Protein AF-A0A1M5SB91-F1 (afdb_monomer)

Foldseek 3Di:
DLCVVVVVCCVVCVPVPDPVSVVVSVVLSVLQVQCVVLQFDSVVLVVLLVVQVVDPPHDPQCSDSPHPNDDPVRHPPDD

Structure (mmCIF, N/CA/C/O backbone):
data_AF-A0A1M5SB91-F1
#
_entry.id   AF-A0A1M5SB91-F1
#
loop_
_atom_site.group_PDB
_atom_site.id
_atom_site.type_symbol
_atom_site.label_atom_id
_atom_site.label_alt_id
_atom_site.label_comp_id
_atom_site.label_asym_id
_atom_site.label_entity_id
_atom_site.label_seq_id
_atom_site.pdbx_PDB_ins_code
_atom_site.Cartn_x
_atom_site.Cartn_y
_atom_site.Cartn_z
_atom_site.occupancy
_atom_site.B_iso_or_equiv
_atom_site.auth_seq_id
_atom_site.auth_comp_id
_atom_site.auth_asym_id
_atom_site.auth_atom_id
_atom_site.pdbx_PDB_model_num
ATOM 1 N N . ARG A 1 1 ? -13.743 -10.638 -6.858 1.00 57.94 1 ARG A N 1
ATOM 2 C CA . ARG A 1 1 ? -13.564 -9.985 -8.186 1.00 57.94 1 ARG A CA 1
ATOM 3 C C . ARG A 1 1 ? -12.375 -9.008 -8.115 1.00 57.94 1 ARG A C 1
ATOM 5 O O . ARG A 1 1 ? -12.599 -7.812 -8.192 1.00 57.94 1 ARG A O 1
ATOM 12 N N . ALA A 1 2 ? -11.138 -9.500 -7.951 1.00 65.25 2 ALA A N 1
ATOM 13 C CA . ALA A 1 2 ? -9.963 -8.655 -7.654 1.00 65.25 2 ALA A CA 1
ATOM 14 C C . ALA A 1 2 ? -9.218 -8.145 -8.907 1.00 65.25 2 ALA A C 1
ATOM 16 O O . ALA A 1 2 ? -8.701 -7.039 -8.925 1.00 65.25 2 ALA A O 1
ATOM 17 N N . ILE A 1 3 ? -9.235 -8.890 -10.019 1.00 73.25 3 ILE A N 1
ATOM 18 C CA . ILE A 1 3 ? -8.481 -8.505 -11.229 1.00 73.25 3 ILE A CA 1
ATOM 19 C C . ILE A 1 3 ? -9.060 -7.282 -11.963 1.00 73.25 3 ILE A C 1
ATOM 21 O O . ILE A 1 3 ? -8.382 -6.643 -12.763 1.00 73.25 3 ILE A O 1
ATOM 25 N N . LYS A 1 4 ? -10.325 -6.928 -11.694 1.00 76.31 4 LYS A N 1
ATOM 26 C CA . LYS A 1 4 ? -11.014 -5.822 -12.374 1.00 76.31 4 LYS A CA 1
ATOM 27 C C . LYS A 1 4 ? -10.344 -4.475 -12.077 1.00 76.31 4 LYS A C 1
ATOM 29 O O . LYS A 1 4 ? -10.214 -3.669 -12.991 1.00 76.31 4 LYS A O 1
ATOM 34 N N . THR A 1 5 ? -9.912 -4.237 -10.838 1.00 72.06 5 THR A N 1
ATOM 35 C CA . THR A 1 5 ? -9.251 -2.984 -10.429 1.00 72.06 5 THR A CA 1
ATOM 36 C C . THR A 1 5 ? -7.907 -2.813 -11.135 1.00 72.06 5 THR A C 1
ATOM 38 O O . THR A 1 5 ? -7.637 -1.746 -11.679 1.00 72.06 5 THR A O 1
ATOM 41 N N . PHE A 1 6 ? -7.127 -3.890 -11.241 1.00 72.75 6 PHE A N 1
ATOM 42 C CA . PHE A 1 6 ? -5.876 -3.924 -12.003 1.00 72.75 6 PHE A CA 1
ATOM 43 C C . PHE A 1 6 ? -6.092 -3.646 -13.502 1.00 72.75 6 PHE A C 1
ATOM 45 O O . PHE A 1 6 ? -5.388 -2.839 -14.104 1.00 72.75 6 PHE A O 1
ATOM 52 N N . VAL A 1 7 ? -7.109 -4.266 -14.115 1.00 75.00 7 VAL A N 1
ATOM 53 C CA . VAL A 1 7 ? -7.411 -4.087 -15.549 1.00 75.00 7 VAL A CA 1
ATOM 54 C C . VAL A 1 7 ? -7.897 -2.667 -15.868 1.00 75.00 7 VAL A C 1
ATOM 56 O O . VAL A 1 7 ? -7.583 -2.152 -16.939 1.00 75.00 7 VAL A O 1
ATOM 59 N N . ILE A 1 8 ? -8.612 -2.004 -14.953 1.00 79.81 8 ILE A N 1
ATOM 60 C CA . ILE A 1 8 ? -9.038 -0.603 -15.125 1.00 79.81 8 ILE A CA 1
ATOM 61 C C . ILE A 1 8 ? -7.824 0.343 -15.184 1.00 79.81 8 ILE A C 1
ATOM 63 O O . ILE A 1 8 ? -7.806 1.263 -16.001 1.00 79.81 8 ILE A O 1
ATOM 67 N N . GLY A 1 9 ? -6.779 0.082 -14.390 1.00 72.44 9 GLY A N 1
ATOM 68 C CA . GLY A 1 9 ? -5.540 0.871 -14.366 1.00 72.44 9 GLY A CA 1
ATOM 69 C C . GLY A 1 9 ? -4.632 0.695 -15.590 1.00 72.44 9 GLY A C 1
ATOM 70 O O . GLY A 1 9 ? -3.679 1.450 -15.758 1.00 72.44 9 GLY A O 1
ATOM 71 N N . ARG A 1 10 ? -4.932 -0.249 -16.492 1.00 72.00 10 ARG A N 1
ATOM 72 C CA . ARG A 1 10 ? -4.082 -0.607 -17.643 1.00 72.00 10 ARG A CA 1
ATOM 73 C C . ARG A 1 10 ? -3.790 0.571 -18.585 1.00 72.00 10 ARG A C 1
ATOM 75 O O . ARG A 1 10 ? -2.724 0.610 -19.188 1.00 72.00 10 ARG A O 1
ATOM 82 N N . LYS A 1 11 ? -4.696 1.555 -18.669 1.00 70.06 11 LYS A N 1
ATOM 83 C CA . LYS A 1 11 ? -4.475 2.811 -19.414 1.00 70.06 11 LYS A CA 1
ATOM 84 C C . LYS A 1 11 ? -3.476 3.759 -18.731 1.00 70.06 11 LYS A 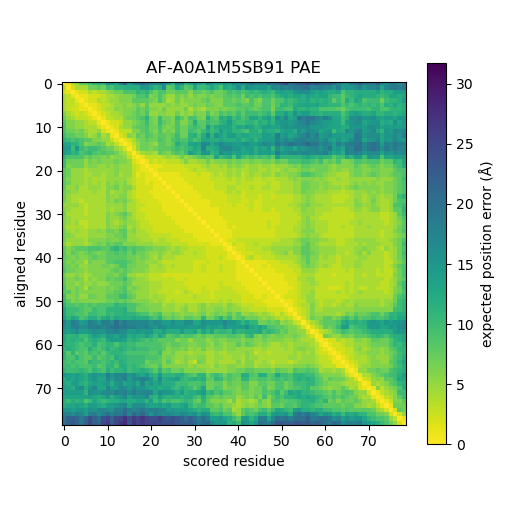C 1
ATOM 86 O O . LYS A 1 11 ? -2.758 4.456 -19.434 1.00 70.06 11 LYS A O 1
ATOM 91 N N . ASN A 1 12 ? -3.380 3.749 -17.398 1.00 70.19 12 ASN A N 1
ATOM 92 C CA . ASN A 1 12 ? -2.399 4.547 -16.645 1.00 70.19 12 ASN A CA 1
ATOM 93 C C . ASN A 1 12 ? -0.978 3.975 -16.716 1.00 70.19 12 ASN A C 1
ATOM 95 O O . ASN A 1 12 ? -0.020 4.668 -16.387 1.00 70.19 12 ASN A O 1
ATOM 99 N N . TRP A 1 13 ? -0.826 2.721 -17.142 1.00 70.25 13 TRP A N 1
ATOM 100 C CA . TRP A 1 13 ? 0.464 2.030 -17.209 1.00 70.25 13 TRP A CA 1
ATOM 101 C C . TRP A 1 13 ? 0.896 1.705 -18.630 1.00 70.25 13 TRP A C 1
ATOM 103 O O . TRP A 1 13 ? 1.729 0.828 -18.840 1.00 70.25 13 TRP A O 1
ATOM 113 N N . LEU A 1 14 ? 0.363 2.442 -19.605 1.00 66.00 14 LEU A N 1
ATOM 114 C CA . LEU A 1 14 ? 0.721 2.304 -21.015 1.00 66.00 14 LEU A CA 1
ATOM 115 C C . LEU A 1 14 ? 2.243 2.424 -21.248 1.00 66.00 14 LEU A C 1
ATOM 117 O O . LEU A 1 14 ? 2.765 1.859 -22.202 1.00 66.00 14 LEU A O 1
ATOM 121 N N . PHE A 1 15 ? 2.953 3.109 -20.342 1.00 63.16 15 PHE A N 1
ATOM 122 C CA . PHE A 1 15 ? 4.404 3.316 -20.380 1.00 63.16 15 PHE A CA 1
ATOM 123 C C . PHE A 1 15 ? 5.205 2.431 -19.412 1.00 63.16 15 PHE A C 1
ATOM 125 O O . PHE A 1 15 ? 6.431 2.529 -19.369 1.00 63.16 15 PHE A O 1
ATOM 132 N N . ALA A 1 16 ? 4.561 1.532 -18.659 1.00 65.88 16 ALA A N 1
ATOM 133 C CA . ALA A 1 16 ? 5.248 0.521 -17.853 1.00 65.88 16 ALA A CA 1
ATOM 134 C C . ALA A 1 16 ? 5.754 -0.617 -18.762 1.00 65.88 16 ALA A C 1
ATOM 136 O O . ALA A 1 16 ? 5.323 -1.761 -18.668 1.00 65.88 16 ALA A O 1
ATOM 137 N N . ASN A 1 17 ? 6.660 -0.283 -19.685 1.00 69.19 17 ASN A N 1
ATOM 138 C CA . ASN A 1 17 ? 7.154 -1.187 -20.727 1.00 69.19 17 ASN A CA 1
ATOM 139 C C . ASN A 1 17 ? 8.254 -2.147 -20.229 1.00 69.19 17 ASN A C 1
ATOM 141 O O . ASN A 1 17 ? 8.806 -2.933 -20.992 1.00 69.19 17 ASN A O 1
ATOM 145 N N . THR A 1 18 ? 8.620 -2.076 -18.947 1.00 84.25 18 THR A N 1
ATOM 146 C CA . THR A 1 18 ? 9.646 -2.943 -18.360 1.00 84.25 18 THR A CA 1
ATOM 147 C C . THR A 1 18 ? 9.003 -3.998 -17.466 1.00 84.25 18 THR A C 1
ATOM 149 O O . THR A 1 18 ? 8.112 -3.696 -16.671 1.00 84.25 18 THR A 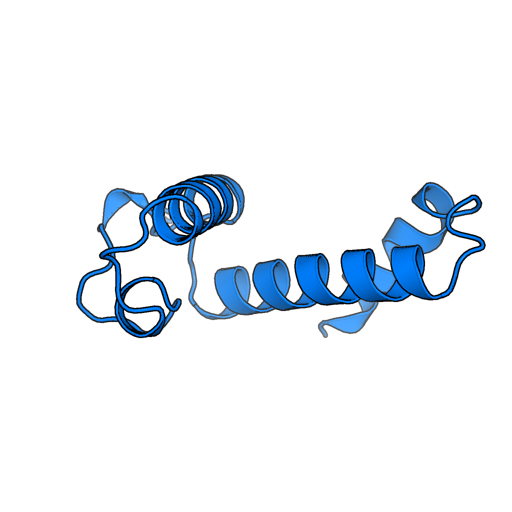O 1
ATOM 152 N N . GLY A 1 19 ? 9.496 -5.240 -17.537 1.00 85.31 19 GLY A N 1
ATOM 153 C CA . GLY A 1 19 ? 9.017 -6.328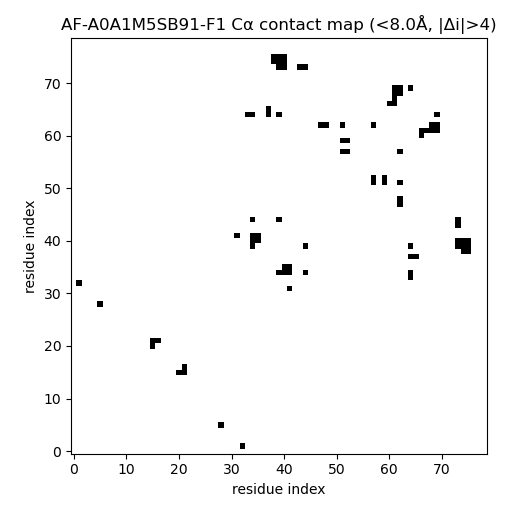 -16.674 1.00 85.31 19 GLY A CA 1
ATOM 154 C C . GLY A 1 19 ? 9.139 -5.998 -15.181 1.00 85.31 19 GLY A C 1
ATOM 155 O O . GLY A 1 19 ? 8.241 -6.308 -14.404 1.00 85.31 19 GLY A O 1
ATOM 156 N N . LYS A 1 20 ? 10.189 -5.260 -14.793 1.00 84.69 20 LYS A N 1
ATOM 157 C CA . LYS A 1 20 ? 10.372 -4.757 -13.422 1.00 84.69 20 LYS A CA 1
ATOM 158 C C . LYS A 1 20 ? 9.255 -3.796 -12.996 1.00 84.69 20 LYS A C 1
ATOM 160 O O . LYS A 1 20 ? 8.740 -3.919 -11.889 1.00 84.69 20 LYS A O 1
ATOM 165 N N . GLY A 1 21 ? 8.845 -2.872 -13.870 1.00 83.56 21 GLY A N 1
ATOM 166 C CA . GLY A 1 21 ? 7.745 -1.941 -13.591 1.00 83.56 21 GLY A CA 1
ATOM 167 C C . GLY A 1 21 ? 6.388 -2.642 -13.484 1.00 83.56 21 GLY A C 1
ATOM 168 O O . GLY A 1 21 ? 5.587 -2.319 -12.603 1.00 83.56 21 GLY A O 1
ATOM 169 N N . ALA A 1 22 ? 6.157 -3.653 -14.327 1.00 83.75 22 ALA A N 1
ATOM 170 C CA . ALA A 1 22 ? 4.969 -4.498 -14.245 1.00 83.75 22 ALA A CA 1
ATOM 171 C C . ALA A 1 22 ? 4.925 -5.289 -12.926 1.00 83.75 22 ALA A C 1
ATOM 173 O O . ALA A 1 22 ? 3.886 -5.320 -12.266 1.00 83.75 22 ALA A O 1
ATOM 174 N N . GLN A 1 23 ? 6.057 -5.863 -12.505 1.00 85.44 23 GLN A N 1
ATOM 175 C CA . GLN A 1 23 ? 6.167 -6.594 -11.242 1.00 85.44 23 GLN A CA 1
ATOM 176 C C . GLN A 1 23 ? 5.929 -5.682 -10.032 1.00 85.44 23 GLN A C 1
ATOM 178 O O . GLN A 1 23 ? 5.118 -6.022 -9.176 1.00 85.44 23 GLN A O 1
ATOM 183 N N . ALA A 1 24 ? 6.556 -4.503 -9.984 1.00 86.88 24 ALA A N 1
ATOM 184 C CA . ALA A 1 24 ? 6.337 -3.536 -8.906 1.00 86.88 24 ALA A CA 1
ATOM 185 C C . ALA A 1 24 ? 4.857 -3.124 -8.798 1.00 86.88 24 ALA A C 1
ATOM 187 O O . ALA A 1 24 ? 4.284 -3.108 -7.708 1.00 86.88 24 ALA A O 1
ATOM 188 N N . SER A 1 25 ? 4.216 -2.864 -9.940 1.00 83.88 25 SER A N 1
ATOM 189 C CA . SER A 1 25 ? 2.797 -2.496 -9.997 1.00 83.88 25 SER A CA 1
ATOM 190 C C . SER A 1 25 ? 1.886 -3.631 -9.519 1.00 83.88 25 SER A C 1
ATOM 192 O O . SER A 1 25 ? 0.934 -3.393 -8.773 1.00 83.88 25 SER A O 1
ATOM 194 N N . ALA A 1 26 ? 2.190 -4.875 -9.902 1.00 85.62 26 ALA A N 1
ATOM 195 C CA . ALA A 1 26 ? 1.467 -6.058 -9.438 1.00 85.62 26 ALA A CA 1
ATOM 196 C C . ALA A 1 26 ? 1.607 -6.267 -7.920 1.00 85.62 26 ALA A C 1
ATOM 198 O O . ALA A 1 26 ? 0.615 -6.574 -7.252 1.00 85.62 26 ALA A O 1
ATOM 199 N N . THR A 1 27 ? 2.800 -6.047 -7.361 1.00 88.69 27 THR A N 1
ATOM 200 C CA . THR A 1 27 ? 3.044 -6.136 -5.915 1.00 88.69 27 THR A CA 1
ATOM 201 C C . THR A 1 27 ? 2.201 -5.120 -5.148 1.00 88.69 27 THR A C 1
ATOM 203 O O . THR A 1 27 ? 1.480 -5.498 -4.226 1.00 88.69 27 THR A O 1
ATOM 206 N N . ILE A 1 28 ? 2.212 -3.848 -5.563 1.00 87.81 28 ILE A N 1
ATOM 207 C CA . ILE A 1 28 ? 1.435 -2.787 -4.901 1.00 87.81 28 ILE A CA 1
ATOM 208 C C . ILE A 1 28 ? -0.064 -3.107 -4.934 1.00 87.81 28 ILE A C 1
ATOM 210 O O . ILE A 1 28 ? -0.738 -3.016 -3.910 1.00 87.81 28 ILE A O 1
ATOM 214 N N . TYR A 1 29 ? -0.597 -3.542 -6.080 1.00 86.25 29 TYR A N 1
ATOM 215 C CA . TYR A 1 29 ? -2.015 -3.909 -6.175 1.00 86.25 29 TYR A CA 1
ATOM 216 C C . TYR A 1 29 ? -2.371 -5.114 -5.307 1.00 86.25 29 TYR A C 1
ATOM 218 O O . TYR A 1 29 ? -3.443 -5.128 -4.707 1.00 86.25 29 TYR A O 1
ATOM 226 N N . SER A 1 30 ? -1.475 -6.092 -5.193 1.00 88.69 30 SER A N 1
ATOM 227 C CA . SER A 1 30 ? -1.675 -7.241 -4.305 1.00 88.69 30 SER A CA 1
ATOM 228 C C . SER A 1 30 ? -1.779 -6.802 -2.841 1.00 88.69 30 SER A C 1
ATOM 230 O O . SER A 1 30 ? -2.679 -7.251 -2.131 1.00 88.69 30 SER A O 1
ATOM 232 N N . ILE A 1 31 ? -0.934 -5.861 -2.403 1.00 89.25 31 ILE A N 1
ATOM 233 C CA . ILE A 1 31 ? -0.991 -5.284 -1.048 1.00 89.25 31 ILE A CA 1
ATOM 234 C C . ILE A 1 31 ? -2.310 -4.532 -0.839 1.00 89.25 31 ILE A C 1
ATOM 236 O O . ILE A 1 31 ? -2.985 -4.741 0.166 1.00 89.25 31 ILE A O 1
ATOM 240 N N . ILE A 1 32 ? -2.720 -3.707 -1.806 1.00 88.44 32 ILE A N 1
ATOM 241 C CA . ILE A 1 32 ? -3.974 -2.942 -1.745 1.00 88.44 32 ILE A CA 1
ATOM 242 C C . ILE A 1 32 ? -5.191 -3.869 -1.637 1.00 88.44 32 ILE A C 1
ATOM 244 O O . 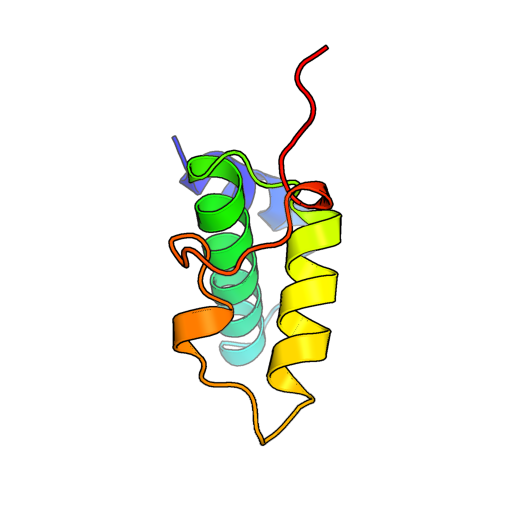ILE A 1 32 ? -6.074 -3.637 -0.812 1.00 88.44 32 ILE A O 1
ATOM 248 N N . GLU A 1 33 ? -5.265 -4.912 -2.465 1.00 87.25 33 GLU A N 1
ATOM 249 C CA . GLU A 1 33 ? -6.378 -5.867 -2.433 1.00 87.25 33 GLU A CA 1
ATOM 250 C C . GLU A 1 33 ? -6.379 -6.686 -1.135 1.00 87.25 33 GLU A C 1
ATOM 252 O O . GLU A 1 33 ? -7.450 -6.962 -0.589 1.00 87.25 33 GLU A O 1
ATOM 257 N N . THR A 1 34 ? -5.201 -6.997 -0.587 1.00 88.75 34 THR A N 1
ATOM 258 C CA . THR A 1 34 ? -5.086 -7.623 0.737 1.00 88.75 34 THR A CA 1
ATOM 259 C C . THR A 1 34 ? -5.620 -6.683 1.819 1.00 88.75 34 THR A C 1
ATOM 261 O O . THR A 1 34 ? -6.520 -7.066 2.558 1.00 88.75 34 THR A O 1
ATOM 264 N N . ALA A 1 35 ? -5.176 -5.423 1.861 1.00 87.75 35 ALA A N 1
ATOM 265 C CA . ALA A 1 35 ? -5.638 -4.437 2.842 1.00 87.75 35 ALA A CA 1
ATOM 266 C C . ALA A 1 35 ? -7.165 -4.247 2.808 1.00 87.75 35 ALA A C 1
ATOM 268 O O . ALA A 1 35 ? -7.823 -4.279 3.849 1.00 87.75 35 ALA A O 1
ATOM 269 N N . LYS A 1 36 ? -7.749 -4.148 1.607 1.00 85.62 36 LYS A N 1
ATOM 270 C CA . LYS A 1 36 ? -9.210 -4.078 1.435 1.00 85.62 36 LYS A CA 1
ATOM 271 C C . LYS A 1 36 ? -9.921 -5.325 1.950 1.00 85.62 36 LYS A C 1
ATOM 273 O O . LYS A 1 36 ? -10.970 -5.201 2.572 1.00 85.62 36 LYS A O 1
ATOM 278 N N . SER A 1 37 ? -9.369 -6.511 1.691 1.00 86.62 37 SER A N 1
ATOM 279 C CA . SER A 1 37 ? -9.961 -7.783 2.132 1.00 86.62 37 SER A CA 1
ATOM 280 C C . SER A 1 37 ? -10.016 -7.897 3.659 1.00 86.62 37 SER A C 1
ATOM 282 O O . SER A 1 37 ? -10.927 -8.527 4.185 1.00 86.62 37 SER A O 1
ATOM 284 N N . TYR A 1 38 ? -9.091 -7.237 4.360 1.00 86.94 38 TYR A N 1
ATOM 285 C CA . TYR A 1 38 ? -9.057 -7.142 5.823 1.00 86.94 38 TYR A CA 1
ATOM 286 C C . TYR A 1 38 ? -9.825 -5.931 6.393 1.00 86.94 38 TYR A C 1
ATOM 288 O O . TYR A 1 38 ? -9.821 -5.724 7.604 1.00 86.94 38 TYR A O 1
ATOM 296 N N . GLY A 1 39 ? -10.495 -5.124 5.560 1.00 84.81 39 GLY A N 1
ATOM 297 C CA . GLY A 1 39 ? -11.251 -3.948 6.021 1.00 84.81 39 GLY A CA 1
ATOM 298 C C . GLY A 1 39 ? -10.374 -2.785 6.505 1.00 84.81 39 GLY A C 1
ATOM 299 O O . GLY A 1 39 ? -10.825 -1.940 7.282 1.00 84.81 39 GLY A O 1
ATOM 300 N N . LEU A 1 40 ? -9.117 -2.738 6.061 1.00 86.81 40 LEU A N 1
ATOM 301 C CA . LEU A 1 40 ? -8.165 -1.681 6.393 1.00 86.81 40 LEU A CA 1
ATOM 302 C C . LEU A 1 40 ? -8.282 -0.515 5.403 1.00 86.81 40 LEU A C 1
ATOM 304 O O . LEU A 1 40 ? -8.542 -0.696 4.209 1.00 86.81 40 LEU A O 1
ATOM 308 N N . SER A 1 41 ? -8.053 0.699 5.897 1.00 88.50 41 SER A N 1
ATOM 309 C CA . SER A 1 41 ? -7.904 1.889 5.070 1.00 88.50 41 SER A CA 1
ATOM 310 C C . SER A 1 41 ? -6.598 1.789 4.293 1.00 88.50 41 SER A C 1
ATOM 312 O O . SER A 1 41 ? -5.512 1.817 4.870 1.00 88.50 41 SER A O 1
ATOM 314 N N . VAL A 1 42 ? -6.713 1.663 2.971 1.00 87.69 42 VAL A N 1
ATOM 315 C CA . VAL A 1 42 ? -5.580 1.412 2.070 1.00 87.69 42 VAL A CA 1
ATOM 316 C C . VAL A 1 42 ? -4.494 2.478 2.206 1.00 87.69 42 VAL A C 1
ATOM 318 O O . VAL A 1 42 ? -3.317 2.142 2.267 1.00 87.69 42 VAL A O 1
ATOM 321 N N . GLU A 1 43 ? -4.882 3.752 2.269 1.00 86.75 43 GLU A N 1
ATOM 322 C CA . GLU A 1 43 ? -3.939 4.871 2.336 1.00 86.75 43 GLU A CA 1
ATOM 323 C C . GLU A 1 43 ? -3.127 4.837 3.634 1.00 86.75 43 GLU A C 1
ATOM 325 O O . GLU A 1 43 ? -1.897 4.810 3.601 1.00 86.75 43 GLU A O 1
ATOM 330 N N . LYS A 1 44 ? -3.814 4.739 4.778 1.00 88.00 44 LYS A 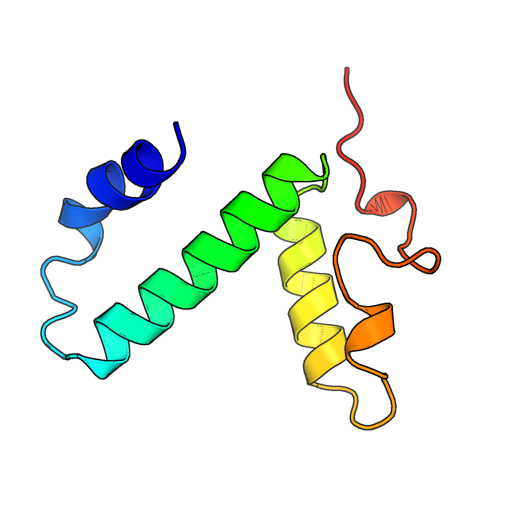N 1
ATOM 331 C CA . LYS A 1 44 ? -3.154 4.683 6.085 1.00 88.00 44 LYS A CA 1
ATOM 332 C C . LYS A 1 44 ? -2.294 3.427 6.231 1.00 88.00 44 LYS A C 1
ATOM 334 O O . LYS A 1 44 ? -1.189 3.497 6.763 1.00 88.00 44 LYS A O 1
ATOM 339 N N . TYR A 1 45 ? -2.779 2.290 5.728 1.00 89.50 45 TYR A N 1
ATOM 340 C CA . TYR A 1 45 ? -2.044 1.030 5.774 1.00 89.50 45 TYR A CA 1
ATOM 341 C C . TYR A 1 45 ? -0.761 1.083 4.941 1.00 89.50 45 TYR A C 1
ATOM 343 O O . TYR A 1 45 ? 0.273 0.612 5.399 1.00 89.50 45 TYR A O 1
ATOM 351 N N . LEU A 1 46 ? -0.787 1.700 3.755 1.00 88.88 46 LEU A N 1
ATOM 352 C CA . LEU A 1 46 ? 0.418 1.874 2.940 1.00 88.88 46 LEU A CA 1
ATOM 353 C C . LEU A 1 46 ? 1.464 2.742 3.645 1.00 88.88 46 LEU A C 1
ATOM 355 O O . LEU A 1 46 ? 2.635 2.370 3.661 1.00 88.88 46 LEU A O 1
ATOM 359 N N . VAL A 1 47 ? 1.057 3.853 4.266 1.00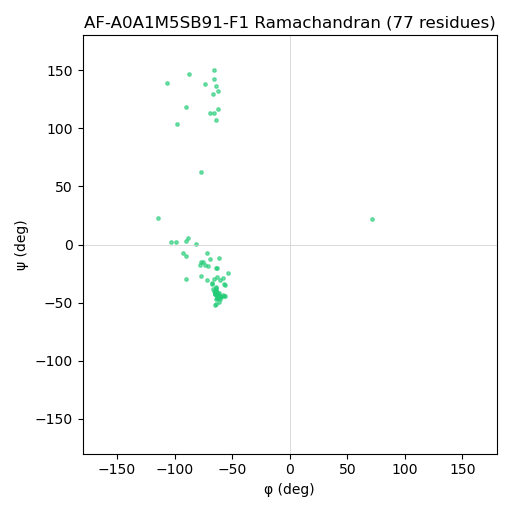 88.75 47 VAL A N 1
ATOM 360 C CA . VAL A 1 47 ? 1.972 4.711 5.041 1.00 88.75 47 VAL A CA 1
ATOM 361 C C . VAL A 1 47 ? 2.574 3.942 6.218 1.00 88.75 47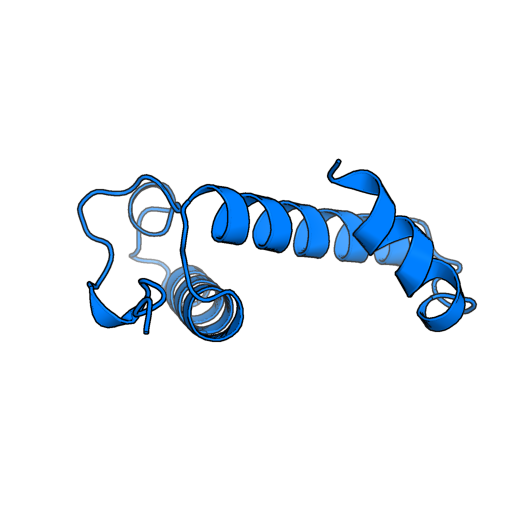 VAL A C 1
ATOM 363 O O . VAL A 1 47 ? 3.786 3.973 6.420 1.00 88.75 47 VAL A O 1
ATOM 366 N N . TYR A 1 48 ? 1.747 3.202 6.959 1.00 87.69 48 TYR A N 1
ATOM 367 C CA . TYR A 1 48 ? 2.203 2.356 8.062 1.00 87.69 48 TYR A CA 1
ATOM 368 C C . TYR A 1 48 ? 3.188 1.277 7.594 1.00 87.69 48 TYR A C 1
ATOM 370 O O . TYR A 1 48 ? 4.239 1.099 8.204 1.00 87.69 48 TYR A O 1
ATOM 378 N N . LEU A 1 49 ? 2.891 0.616 6.473 1.00 88.19 49 LEU A N 1
ATOM 379 C CA . LEU A 1 49 ? 3.745 -0.408 5.882 1.00 88.19 49 LEU A CA 1
ATOM 380 C C . LEU A 1 49 ? 5.100 0.166 5.450 1.00 88.19 49 LEU A C 1
ATOM 382 O O . LEU A 1 49 ? 6.131 -0.418 5.765 1.00 88.19 49 LEU 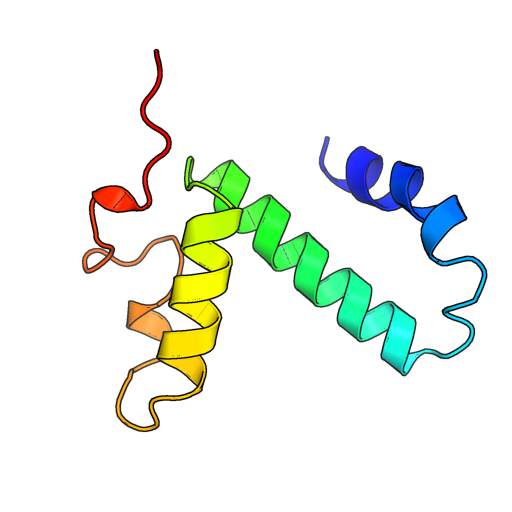A O 1
ATOM 386 N N . MET A 1 50 ? 5.123 1.319 4.773 1.00 87.06 50 MET A N 1
ATOM 387 C CA . MET A 1 50 ? 6.379 1.953 4.350 1.00 87.06 50 MET A CA 1
ATOM 388 C C . MET A 1 50 ? 7.218 2.421 5.547 1.00 87.06 50 MET A C 1
ATOM 390 O O . MET A 1 50 ? 8.430 2.222 5.546 1.00 87.06 50 MET A O 1
ATOM 394 N N . ASN A 1 51 ? 6.580 2.975 6.584 1.00 87.25 51 ASN A N 1
ATOM 395 C CA . ASN A 1 51 ? 7.260 3.350 7.825 1.00 87.25 51 ASN A CA 1
ATOM 396 C C . ASN A 1 51 ? 7.821 2.123 8.556 1.00 87.25 51 ASN A C 1
ATOM 398 O O . ASN A 1 51 ? 8.952 2.155 9.027 1.00 87.25 51 ASN A O 1
ATOM 402 N N . GLY A 1 52 ? 7.057 1.029 8.618 1.00 84.19 52 GLY A N 1
ATOM 403 C CA . GLY A 1 52 ? 7.496 -0.228 9.220 1.00 84.19 52 GLY A CA 1
ATOM 404 C C . GLY A 1 52 ? 8.661 -0.869 8.464 1.00 84.19 52 GLY A C 1
ATOM 405 O O . GLY A 1 52 ? 9.622 -1.291 9.094 1.00 84.19 52 GLY A O 1
ATOM 406 N N . LEU A 1 53 ? 8.630 -0.875 7.124 1.00 83.38 53 LEU A N 1
ATOM 407 C CA . LEU A 1 53 ? 9.742 -1.375 6.303 1.00 83.38 53 LEU A CA 1
ATOM 408 C C . LEU A 1 53 ? 11.011 -0.524 6.423 1.00 83.38 53 LEU A C 1
ATOM 410 O O . LEU A 1 53 ? 12.105 -1.053 6.249 1.00 83.38 53 LEU A O 1
ATOM 414 N N . SER A 1 54 ? 10.878 0.778 6.684 1.00 84.44 54 SER A N 1
ATOM 415 C CA . SER A 1 54 ? 12.031 1.655 6.908 1.00 84.44 54 SER A CA 1
ATOM 416 C C . SER A 1 54 ? 12.688 1.431 8.273 1.00 84.44 54 SER A C 1
ATOM 418 O O . SER A 1 54 ? 13.815 1.874 8.467 1.00 84.44 54 SER A O 1
ATOM 420 N N . ASN A 1 55 ? 11.996 0.783 9.213 1.00 81.50 55 ASN A N 1
ATOM 421 C CA . ASN A 1 55 ? 12.491 0.512 10.555 1.00 81.50 55 ASN A CA 1
ATOM 422 C C . ASN A 1 55 ? 13.040 -0.918 10.626 1.00 81.50 55 ASN A C 1
ATOM 424 O O . ASN A 1 55 ? 12.288 -1.882 10.755 1.00 81.50 55 ASN A O 1
ATOM 428 N N . GLU A 1 56 ? 14.362 -1.050 10.611 1.00 69.69 56 GLU A N 1
ATOM 429 C CA . GLU A 1 56 ? 15.110 -2.318 10.623 1.00 69.69 56 GLU A CA 1
ATOM 430 C C . GLU A 1 56 ? 14.896 -3.225 11.851 1.00 69.69 56 GLU A C 1
ATOM 432 O O . GLU A 1 56 ? 15.265 -4.398 11.827 1.00 69.69 56 GLU A O 1
ATOM 437 N N . THR A 1 57 ? 14.254 -2.724 12.907 1.00 69.62 57 THR A N 1
ATOM 438 C CA . THR A 1 57 ? 13.898 -3.494 14.111 1.00 69.62 57 THR A CA 1
ATOM 439 C C . THR A 1 57 ? 12.496 -4.099 14.070 1.00 69.62 57 THR A C 1
ATOM 441 O O . THR A 1 57 ? 12.136 -4.855 14.973 1.00 69.62 57 THR A O 1
ATOM 444 N N . THR A 1 58 ? 11.688 -3.769 13.061 1.00 69.12 58 THR A N 1
ATOM 445 C CA . THR A 1 58 ? 10.286 -4.195 13.008 1.00 69.12 58 THR A CA 1
ATOM 446 C C . THR A 1 58 ? 10.176 -5.536 12.294 1.00 69.12 58 THR A C 1
ATOM 448 O O . THR A 1 58 ? 10.498 -5.649 11.111 1.00 69.12 58 THR A O 1
ATOM 451 N N . SER A 1 59 ? 9.693 -6.561 12.996 1.00 79.44 59 SER A N 1
ATOM 452 C CA . SER A 1 59 ? 9.400 -7.858 12.387 1.00 79.44 59 SER A CA 1
ATOM 453 C C . SER A 1 59 ? 8.317 -7.698 11.320 1.00 79.44 59 SER A C 1
ATOM 455 O O . SER A 1 59 ? 7.274 -7.088 11.554 1.00 79.44 59 SER A O 1
ATOM 457 N N . ILE A 1 60 ? 8.540 -8.276 10.138 1.00 78.56 60 ILE A N 1
ATOM 458 C CA . ILE A 1 60 ? 7.598 -8.201 9.004 1.00 78.56 60 ILE A CA 1
ATOM 459 C C . ILE A 1 60 ? 6.214 -8.735 9.403 1.00 78.56 60 ILE A C 1
ATOM 461 O O . ILE A 1 60 ? 5.191 -8.211 8.967 1.00 78.56 60 ILE A O 1
ATOM 465 N N . GLU A 1 61 ? 6.191 -9.743 10.272 1.00 79.81 61 GLU A N 1
ATOM 466 C CA . GLU A 1 61 ? 4.982 -10.379 10.798 1.00 79.81 61 GLU A CA 1
ATOM 467 C C . GLU A 1 61 ? 4.081 -9.412 11.575 1.00 79.81 61 GLU A C 1
ATOM 469 O O . GLU A 1 61 ? 2.860 -9.559 11.525 1.00 79.81 61 GLU A O 1
ATOM 474 N N . ASP A 1 62 ? 4.648 -8.392 12.225 1.00 80.75 62 ASP A N 1
ATOM 475 C CA . ASP A 1 62 ? 3.883 -7.414 13.003 1.00 80.75 62 ASP A CA 1
ATOM 476 C C . ASP A 1 62 ? 3.167 -6.386 12.118 1.00 80.75 62 ASP A C 1
ATOM 478 O O . ASP A 1 62 ? 2.115 -5.867 12.491 1.00 80.75 62 ASP A O 1
ATOM 482 N N . ILE A 1 63 ? 3.702 -6.118 10.924 1.00 81.06 63 ILE A N 1
ATOM 483 C CA . ILE A 1 63 ? 3.190 -5.107 9.981 1.00 81.06 63 ILE A CA 1
ATOM 484 C C . ILE A 1 63 ? 2.146 -5.723 9.024 1.00 81.06 63 ILE A C 1
ATOM 486 O O . ILE A 1 63 ? 1.443 -5.035 8.270 1.00 81.06 63 ILE A O 1
ATOM 490 N N . MET A 1 64 ? 2.022 -7.051 9.034 1.00 83.94 64 MET A N 1
ATOM 491 C CA . MET A 1 64 ? 1.093 -7.775 8.178 1.00 83.94 64 MET A CA 1
ATOM 492 C C . MET A 1 64 ? -0.372 -7.474 8.527 1.00 83.94 64 MET A C 1
ATOM 494 O O . MET A 1 64 ? -0.709 -7.221 9.681 1.00 83.94 64 MET A O 1
ATOM 498 N N . PRO A 1 65 ? -1.284 -7.534 7.541 1.00 80.19 65 PRO A N 1
ATOM 499 C CA . PRO A 1 65 ? -2.667 -7.085 7.710 1.00 80.19 65 PRO A CA 1
ATOM 500 C C . PRO A 1 65 ? -3.506 -7.977 8.645 1.00 80.19 65 PRO A C 1
ATOM 502 O O . PRO A 1 65 ? -4.588 -7.578 9.065 1.00 80.19 65 PRO A O 1
ATOM 505 N N . TRP A 1 66 ? -3.011 -9.168 8.993 1.00 82.06 66 TRP A N 1
ATOM 506 C CA . TRP A 1 66 ? -3.600 -10.072 9.989 1.00 82.06 66 TRP A CA 1
ATOM 507 C C . TRP A 1 66 ? -2.934 -9.991 11.368 1.00 82.06 66 TRP A C 1
ATOM 509 O O . TRP A 1 66 ? -3.287 -10.766 12.261 1.00 82.06 66 TRP A O 1
ATOM 519 N N . SER A 1 67 ? -1.954 -9.104 11.544 1.00 82.50 67 SER A N 1
ATOM 520 C CA . SER A 1 67 ?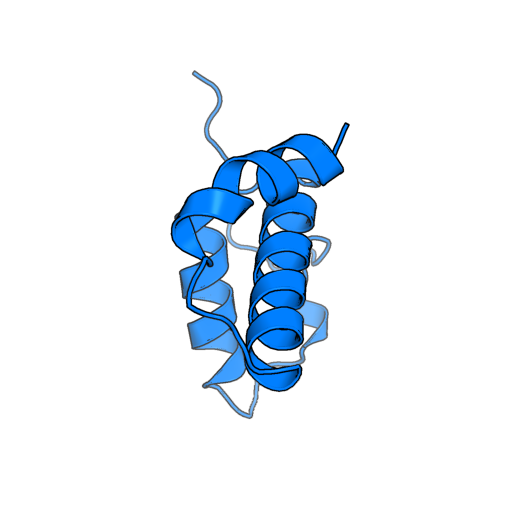 -1.266 -8.947 12.818 1.00 82.50 67 SER A CA 1
ATOM 521 C C . SER A 1 67 ? -2.209 -8.406 13.895 1.00 82.50 67 SER A C 1
ATOM 523 O O . SER A 1 67 ? -3.064 -7.553 13.648 1.00 82.50 67 SER A O 1
ATOM 525 N N . LYS A 1 68 ? -2.037 -8.898 15.125 1.00 72.44 68 LYS A N 1
ATOM 526 C CA . LYS A 1 68 ? -2.809 -8.458 16.297 1.00 72.44 68 LYS A CA 1
ATOM 527 C C . LYS A 1 68 ? -2.335 -7.108 16.847 1.00 72.44 68 LYS A C 1
ATOM 529 O O . LYS A 1 68 ? -3.059 -6.511 17.636 1.00 72.44 68 LYS A O 1
ATOM 534 N N . SER A 1 69 ? -1.152 -6.638 16.444 1.00 75.25 69 SER A N 1
ATOM 535 C CA . SER A 1 69 ? -0.548 -5.374 16.889 1.00 75.25 69 SER A CA 1
ATOM 536 C C . SER A 1 69 ? -0.948 -4.162 16.033 1.00 75.25 69 SER A C 1
ATOM 538 O O . SER A 1 69 ? -0.451 -3.059 16.261 1.00 75.25 69 SER A O 1
ATOM 540 N N . LEU A 1 70 ? -1.864 -4.332 15.069 1.00 78.31 70 LEU A N 1
ATOM 541 C CA . LEU A 1 70 ? -2.284 -3.249 14.181 1.00 78.31 70 LEU A CA 1
ATOM 542 C C . LEU A 1 70 ? -3.049 -2.143 14.933 1.00 78.31 70 LEU A C 1
ATOM 544 O O . LEU A 1 70 ? -4.040 -2.437 15.609 1.00 78.31 70 LEU A O 1
ATOM 548 N N . PRO A 1 71 ? -2.661 -0.865 14.763 1.00 76.75 71 PRO A N 1
ATOM 549 C CA . PRO A 1 71 ? -3.379 0.249 15.367 1.00 76.75 71 PRO A CA 1
ATOM 550 C C . PRO A 1 71 ? -4.804 0.365 14.809 1.00 76.75 71 PRO A C 1
ATOM 552 O O . PRO A 1 71 ? -5.033 0.285 13.601 1.00 76.75 71 PRO A O 1
ATOM 555 N N . GLU A 1 72 ? -5.777 0.591 15.695 1.00 71.56 72 GLU A N 1
ATOM 556 C CA . GLU A 1 72 ? -7.207 0.644 15.345 1.00 71.56 72 GLU A CA 1
ATOM 557 C C . GLU A 1 72 ? -7.565 1.794 14.399 1.00 71.56 72 GLU A C 1
ATOM 559 O O . GLU A 1 72 ? -8.551 1.701 13.668 1.00 71.56 72 GLU A O 1
ATOM 564 N N . ASP A 1 73 ? -6.717 2.820 14.329 1.00 77.06 73 ASP A N 1
ATOM 565 C CA . ASP A 1 73 ? -6.850 3.953 13.409 1.00 77.06 73 ASP A CA 1
ATOM 566 C C . ASP A 1 73 ? -6.761 3.550 11.920 1.00 77.06 73 ASP A C 1
ATOM 568 O O . ASP A 1 73 ? -7.240 4.273 11.037 1.00 77.06 73 ASP A O 1
ATOM 572 N N . LEU A 1 74 ? -6.180 2.377 11.635 1.00 79.50 74 LEU A N 1
ATOM 573 C CA . LEU A 1 74 ? -6.071 1.811 10.288 1.00 79.50 74 LEU A CA 1
ATOM 574 C C . LEU A 1 74 ? -7.368 1.165 9.798 1.00 79.50 74 LEU A C 1
ATOM 576 O O . LEU A 1 74 ? -7.503 0.937 8.596 1.00 79.50 74 LEU A O 1
ATOM 580 N N . LYS A 1 75 ? -8.317 0.845 10.681 1.00 76.44 75 LYS A N 1
ATOM 581 C CA . LYS A 1 75 ? -9.588 0.234 10.278 1.00 76.44 75 LYS A CA 1
ATOM 582 C C . LYS A 1 75 ? -10.459 1.287 9.599 1.00 76.44 75 LYS A C 1
ATOM 584 O O . LYS A 1 75 ? -10.528 2.435 10.037 1.00 76.44 75 LYS A O 1
ATOM 589 N N . VAL A 1 76 ? -11.131 0.909 8.513 1.00 77.38 76 VAL A N 1
ATOM 590 C CA . VAL A 1 76 ? -12.120 1.796 7.894 1.00 77.38 76 VAL A CA 1
ATOM 591 C C . VAL A 1 76 ? -13.261 1.965 8.895 1.00 77.38 76 VAL A C 1
ATOM 593 O O . VAL A 1 76 ? -13.960 0.999 9.193 1.00 77.38 76 VAL A O 1
ATOM 596 N N . GLN A 1 77 ? -13.453 3.174 9.433 1.00 59.25 77 GLN A N 1
ATOM 597 C CA . GLN A 1 77 ? -14.682 3.470 10.161 1.00 59.25 77 GLN A CA 1
ATOM 598 C C . GLN A 1 77 ? -15.836 3.369 9.167 1.00 59.25 77 GLN A C 1
ATOM 600 O O . GLN A 1 77 ? -15.971 4.207 8.273 1.00 59.25 77 GLN A O 1
ATOM 605 N N . SER A 1 78 ? -16.636 2.310 9.288 1.00 52.38 78 SER A N 1
ATOM 606 C CA . SER A 1 78 ? -17.930 2.272 8.621 1.00 52.38 78 SER A CA 1
ATOM 607 C C . SER A 1 78 ? -18.754 3.412 9.202 1.00 52.38 78 SER A C 1
ATOM 609 O O . SER A 1 78 ? -19.022 3.425 10.404 1.00 52.38 78 SER A O 1
ATOM 611 N N . LYS A 1 79 ? -19.110 4.377 8.354 1.00 39.31 79 LYS A N 1
ATOM 612 C CA . LYS A 1 79 ? -20.321 5.164 8.586 1.00 39.31 79 LYS A CA 1
ATOM 613 C C . LYS A 1 79 ? -21.546 4.268 8.457 1.00 39.31 79 LYS A C 1
ATOM 615 O O . LYS A 1 79 ? -21.437 3.232 7.756 1.00 39.31 79 LYS A O 1
#

Solvent-accessible surface area (backbone atoms only — not comparable to full-atom values): 4794 Å² total; per-residue (Å²): 132,71,65,60,65,59,60,68,46,50,75,81,44,72,80,51,82,42,73,68,52,47,50,54,53,50,51,53,50,52,53,45,54,51,29,50,75,67,47,33,33,52,70,58,44,50,54,49,42,55,55,43,71,70,36,90,86,55,59,70,69,53,69,38,87,84,30,88,76,58,64,74,85,33,45,55,78,77,126

Sequence (79 aa):
RAIKTFVIGRKNWLFANTGKGAQASATIYSIIETAKSYGLSVEKYLVYLMNGLSNETTSIEDIMPWSKSLPEDLKVQSK

Radius of gyration: 14.29 Å; Cα contacts (8 Å, |Δi|>4): 44; chains: 1; bounding box: 35×16×38 Å

Organism: NCBI:txid1121321

Secondary structure (DSSP, 8-state):
--HHHHHHGGGTTTT--SHHHHHHHHHHHHHHHHHHHTTB-HHHHHHHHHHHHH-TTS-HHHHSTT-TT--GGGB----

pLDDT: mean 79.15, std 9.57, range [39.31, 89.5]

Mean predicted aligned error: 7.49 Å